Protein AF-A0A2A2KPI7-F1 (afdb_monomer_lite)

Secondary structure (DSSP, 8-state):
---HHHHHHHHHHHHHHHH-EETTEEHHHHHHHHHSTTT-TTSSSSTTHHHHHHHHHHHHHHHHHHHSTT-------TTS---

pLDDT: mean 95.96, std 5.08, range [60.0, 98.62]

Structure (mmCIF, N/CA/C/O backbone):
data_AF-A0A2A2KPI7-F1
#
_entry.id   AF-A0A2A2KPI7-F1
#
loop_
_atom_site.group_PDB
_atom_site.id
_atom_site.type_symbol
_atom_site.label_atom_id
_atom_site.label_alt_id
_atom_site.label_comp_id
_atom_site.label_asym_id
_atom_site.label_entity_id
_atom_site.label_seq_id
_atom_site.pdbx_PDB_ins_code
_atom_site.Cartn_x
_atom_site.Cartn_y
_atom_site.Cartn_z
_atom_site.occupancy
_atom_site.B_iso_or_equiv
_atom_site.auth_seq_id
_atom_site.auth_comp_id
_atom_site.auth_asym_id
_atom_site.auth_atom_id
_atom_site.pdbx_PDB_model_num
ATOM 1 N N . MET A 1 1 ? -14.134 11.909 6.155 1.00 86.69 1 MET A N 1
ATOM 2 C CA . MET A 1 1 ? -13.177 11.276 7.089 1.00 86.69 1 MET A CA 1
ATOM 3 C C . MET A 1 1 ? -13.669 9.877 7.398 1.00 86.69 1 MET A C 1
ATOM 5 O O . MET A 1 1 ? -14.878 9.698 7.458 1.00 86.69 1 MET A O 1
ATOM 9 N N . MET A 1 2 ? -12.753 8.924 7.557 1.00 94.06 2 MET A N 1
ATOM 10 C CA . MET A 1 2 ? -13.077 7.549 7.948 1.00 94.06 2 MET A CA 1
ATOM 11 C C . MET A 1 2 ? -13.476 7.494 9.425 1.00 94.06 2 MET A C 1
ATOM 13 O O . MET A 1 2 ? -12.940 8.247 10.239 1.00 94.06 2 MET A O 1
ATOM 17 N N . SER A 1 3 ? -14.378 6.585 9.768 1.00 96.94 3 SER A N 1
ATOM 18 C CA . SER A 1 3 ? -14.630 6.171 11.146 1.00 96.94 3 SER A CA 1
ATOM 19 C C . SER A 1 3 ? -13.442 5.392 11.724 1.00 96.94 3 SER A C 1
ATOM 21 O O . SER A 1 3 ? -12.572 4.900 10.999 1.00 96.94 3 SER A O 1
ATOM 23 N N . ASP A 1 4 ? -13.416 5.244 13.050 1.00 97.62 4 ASP A N 1
ATOM 24 C CA . ASP A 1 4 ? -12.386 4.453 13.729 1.00 97.62 4 ASP A CA 1
ATOM 25 C C . ASP A 1 4 ? -12.391 2.981 13.284 1.00 97.62 4 ASP A C 1
ATOM 27 O O . ASP A 1 4 ? -11.318 2.386 13.167 1.00 97.62 4 ASP A O 1
ATOM 31 N N . ASP A 1 5 ? -13.568 2.413 12.993 1.00 97.25 5 ASP A N 1
ATOM 32 C CA . ASP A 1 5 ? -13.698 1.041 12.491 1.00 97.25 5 ASP A CA 1
ATOM 33 C C . ASP A 1 5 ? -13.137 0.905 11.070 1.00 97.25 5 ASP A C 1
ATOM 35 O O . ASP A 1 5 ? -12.290 0.049 10.825 1.00 97.25 5 ASP A O 1
ATOM 39 N N . GLU A 1 6 ? -13.505 1.801 10.149 1.00 97.56 6 GLU A N 1
ATOM 40 C CA . GLU A 1 6 ? -12.964 1.800 8.781 1.00 97.56 6 GLU A CA 1
ATOM 41 C C . GLU A 1 6 ? -11.437 1.956 8.782 1.00 97.56 6 GLU A C 1
ATOM 43 O O . GLU A 1 6 ? -10.725 1.250 8.057 1.00 97.56 6 GLU A O 1
ATOM 48 N N . ARG A 1 7 ? -10.911 2.854 9.627 1.00 97.38 7 ARG A N 1
ATOM 49 C CA . ARG A 1 7 ? -9.464 3.053 9.779 1.00 97.38 7 ARG A CA 1
ATOM 50 C C . ARG A 1 7 ? -8.793 1.792 10.318 1.00 97.38 7 ARG A C 1
ATOM 52 O O . ARG A 1 7 ? -7.761 1.383 9.786 1.00 97.38 7 ARG A O 1
ATOM 59 N N . LYS A 1 8 ? -9.374 1.165 11.346 1.00 98.00 8 LYS A N 1
ATOM 60 C CA . LYS A 1 8 ? -8.863 -0.081 11.925 1.00 98.00 8 LYS A CA 1
ATOM 61 C C . LYS A 1 8 ? -8.851 -1.205 10.888 1.00 98.00 8 LYS A C 1
ATOM 63 O O . LYS A 1 8 ? -7.816 -1.834 10.713 1.00 98.00 8 LYS A O 1
ATOM 68 N N . ARG A 1 9 ? -9.946 -1.411 10.153 1.00 98.31 9 ARG A N 1
ATOM 69 C CA . ARG A 1 9 ? -10.044 -2.450 9.113 1.00 98.31 9 ARG A CA 1
ATOM 70 C C . ARG A 1 9 ? -9.013 -2.262 8.004 1.00 98.31 9 ARG A C 1
ATOM 72 O O . ARG A 1 9 ? -8.411 -3.235 7.563 1.00 98.31 9 ARG A O 1
ATOM 79 N N . THR A 1 10 ? -8.781 -1.018 7.588 1.00 98.12 10 THR A N 1
ATOM 80 C CA . THR A 1 10 ? -7.752 -0.692 6.589 1.00 98.12 10 THR A CA 1
ATOM 81 C C . THR A 1 10 ? -6.350 -1.000 7.117 1.00 98.12 10 THR A C 1
ATOM 83 O O . THR A 1 10 ? -5.546 -1.618 6.421 1.00 98.12 10 THR A O 1
ATOM 86 N N . TRP A 1 11 ? -6.062 -0.623 8.368 1.00 98.12 11 TRP A N 1
ATOM 87 C CA . TRP A 1 11 ? -4.797 -0.950 9.032 1.00 98.12 11 TRP A CA 1
ATOM 88 C C . TRP A 1 11 ? -4.588 -2.466 9.165 1.00 98.12 11 TRP A C 1
ATOM 90 O O . TRP A 1 11 ? -3.486 -2.951 8.915 1.00 98.12 11 TRP A O 1
ATOM 100 N N . GLU A 1 12 ? -5.628 -3.225 9.513 1.00 98.62 12 GLU A N 1
ATOM 101 C CA . GLU A 1 12 ? -5.560 -4.688 9.597 1.00 98.62 12 GLU A CA 1
ATOM 102 C C . GLU A 1 12 ? -5.247 -5.309 8.224 1.00 98.62 12 GLU A C 1
ATOM 104 O O . GLU A 1 12 ? -4.275 -6.056 8.125 1.00 98.62 12 GLU A O 1
ATOM 109 N N . ALA A 1 13 ? -5.957 -4.913 7.159 1.00 98.62 13 ALA A N 1
ATOM 110 C CA . ALA A 1 13 ? -5.718 -5.408 5.795 1.00 98.62 13 ALA A CA 1
ATOM 111 C C . ALA A 1 13 ? -4.278 -5.143 5.313 1.00 98.62 13 ALA A C 1
ATOM 113 O O . ALA A 1 13 ? -3.625 -6.009 4.732 1.00 98.62 13 ALA A O 1
ATOM 114 N N . MET A 1 14 ? -3.734 -3.954 5.597 1.00 98.50 14 MET A N 1
ATOM 115 C CA . MET A 1 14 ? -2.346 -3.625 5.254 1.00 98.50 14 MET A CA 1
ATOM 116 C C . MET A 1 14 ? -1.329 -4.505 5.994 1.00 98.50 14 MET A C 1
ATOM 118 O O . MET A 1 14 ? -0.310 -4.882 5.415 1.00 98.50 14 MET A O 1
ATOM 122 N N . ASN A 1 15 ? -1.570 -4.826 7.268 1.00 98.62 15 ASN A N 1
ATOM 123 C CA . ASN A 1 15 ? -0.679 -5.705 8.032 1.00 98.62 15 ASN A CA 1
ATOM 124 C C . ASN A 1 15 ? -0.827 -7.178 7.634 1.00 98.62 15 ASN A C 1
ATOM 126 O O . ASN A 1 15 ? 0.151 -7.920 7.697 1.00 98.62 15 ASN A O 1
ATOM 130 N N . GLU A 1 16 ? -2.007 -7.593 7.177 1.00 98.62 16 GLU A N 1
ATOM 131 C CA . GLU A 1 16 ? -2.232 -8.920 6.596 1.00 98.62 16 GLU A CA 1
ATOM 132 C C . GLU A 1 16 ? -1.433 -9.096 5.297 1.00 98.62 16 GLU A C 1
ATOM 134 O O . GLU A 1 16 ? -0.718 -10.085 5.151 1.00 98.62 16 GLU A O 1
ATOM 139 N N . LEU A 1 17 ? -1.388 -8.088 4.418 1.00 98.50 17 LEU A N 1
ATOM 140 C CA . LEU A 1 17 ? -0.507 -8.123 3.239 1.00 98.50 17 LEU A CA 1
ATOM 141 C C . LEU A 1 17 ? 0.986 -8.234 3.591 1.00 98.50 17 LEU A C 1
ATOM 143 O O . LEU A 1 17 ? 1.753 -8.843 2.843 1.00 98.50 17 LEU A O 1
ATOM 147 N N . LYS A 1 18 ? 1.410 -7.661 4.723 1.00 98.44 18 LYS A N 1
ATOM 148 C CA . LY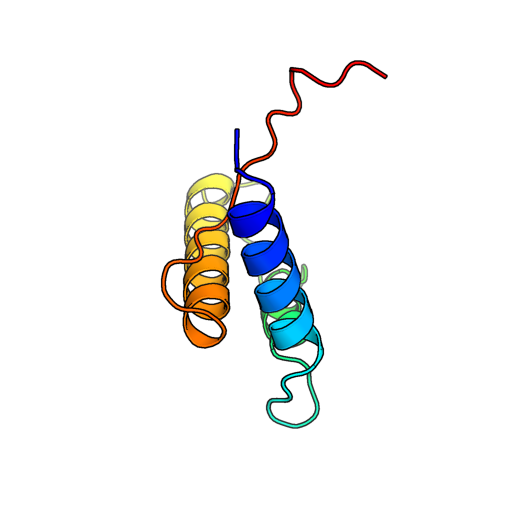S A 1 18 ? 2.795 -7.753 5.219 1.00 98.44 18 LYS A CA 1
ATOM 149 C C . LYS A 1 18 ? 3.127 -9.099 5.860 1.00 98.44 18 LYS A C 1
ATOM 151 O O . LYS A 1 18 ? 4.301 -9.388 6.060 1.00 98.44 18 LYS A O 1
ATOM 156 N N . SER A 1 19 ? 2.130 -9.906 6.214 1.00 98.12 19 SER A N 1
ATOM 157 C CA . SER A 1 19 ? 2.335 -11.224 6.824 1.00 98.12 19 SER A CA 1
ATOM 158 C C . SER A 1 19 ? 2.068 -12.373 5.853 1.00 98.12 19 SER A C 1
ATOM 160 O O . SER A 1 19 ? 2.678 -13.436 5.980 1.00 98.12 19 SER A O 1
ATOM 162 N N . ARG A 1 20 ? 1.202 -12.169 4.853 1.00 97.62 20 ARG A N 1
ATOM 163 C CA . ARG A 1 20 ? 0.897 -13.174 3.837 1.00 97.62 20 ARG A CA 1
ATOM 164 C C . ARG A 1 20 ? 2.085 -13.382 2.908 1.00 97.62 20 ARG A C 1
ATOM 166 O O . ARG A 1 20 ? 2.491 -12.470 2.194 1.00 97.62 20 ARG A O 1
ATOM 173 N N . LEU A 1 21 ? 2.589 -14.612 2.872 1.00 97.88 21 LEU A N 1
ATOM 174 C CA . LEU A 1 21 ? 3.685 -15.021 2.000 1.00 97.88 21 LEU A CA 1
ATOM 175 C C . LEU A 1 21 ? 3.175 -15.579 0.668 1.00 97.88 21 LEU A C 1
ATOM 177 O O . LEU A 1 21 ? 2.190 -16.315 0.616 1.00 97.88 21 LEU A O 1
ATOM 181 N N . VAL A 1 22 ? 3.906 -15.268 -0.393 1.00 95.88 22 VAL A N 1
ATOM 182 C CA . VAL A 1 22 ? 3.832 -15.868 -1.724 1.00 95.88 22 VAL A CA 1
ATOM 183 C C . VAL A 1 22 ? 5.276 -16.156 -2.124 1.00 95.88 22 VAL A C 1
ATOM 185 O O . VAL A 1 22 ? 6.083 -15.236 -2.225 1.00 95.88 22 VAL A O 1
ATOM 188 N N . ASP A 1 23 ? 5.628 -17.435 -2.254 1.00 95.19 23 ASP A N 1
ATOM 189 C CA . ASP A 1 23 ? 6.997 -17.886 -2.552 1.00 95.19 23 ASP A CA 1
ATOM 190 C C . ASP A 1 23 ? 8.078 -17.255 -1.645 1.00 95.19 23 ASP A C 1
ATOM 192 O O . ASP A 1 23 ? 9.123 -16.800 -2.104 1.00 95.19 23 ASP A O 1
ATOM 196 N N . ASN A 1 24 ? 7.828 -17.237 -0.328 1.00 97.06 24 ASN A N 1
ATOM 197 C CA . ASN A 1 24 ? 8.688 -16.639 0.713 1.00 97.06 24 ASN A CA 1
ATOM 198 C C . ASN A 1 24 ? 8.887 -15.114 0.632 1.00 97.06 24 ASN A C 1
ATOM 200 O O . ASN A 1 24 ? 9.730 -14.574 1.347 1.00 97.06 24 ASN A O 1
ATOM 204 N N . ILE A 1 25 ? 8.098 -14.409 -0.176 1.00 97.38 25 ILE A N 1
ATOM 205 C CA . ILE A 1 25 ? 8.062 -12.945 -0.234 1.00 97.38 25 ILE A CA 1
ATOM 206 C C . ILE A 1 25 ? 6.689 -12.490 0.260 1.00 97.38 25 ILE A C 1
ATOM 208 O O . ILE A 1 25 ? 5.683 -13.144 -0.015 1.00 97.38 25 ILE A O 1
ATOM 212 N N . THR A 1 26 ? 6.608 -11.400 1.022 1.00 98.38 26 THR A N 1
ATOM 213 C CA . THR A 1 26 ? 5.297 -10.911 1.470 1.00 98.38 26 THR A CA 1
ATOM 214 C C . THR A 1 26 ? 4.503 -10.373 0.278 1.00 98.38 26 THR A C 1
ATOM 216 O O . THR A 1 26 ? 5.073 -9.839 -0.675 1.00 98.38 26 THR A O 1
ATOM 219 N N . ALA A 1 27 ? 3.177 -10.489 0.302 1.00 98.00 27 ALA A N 1
ATOM 220 C CA . ALA A 1 27 ? 2.330 -9.918 -0.744 1.00 98.00 27 ALA A CA 1
ATOM 221 C C . ALA A 1 27 ? 2.519 -8.395 -0.859 1.00 98.00 27 ALA A C 1
ATOM 223 O O . ALA A 1 27 ? 2.472 -7.841 -1.958 1.00 98.00 27 ALA A O 1
ATOM 224 N N . TRP A 1 28 ? 2.795 -7.740 0.272 1.00 98.19 28 TRP A N 1
ATOM 225 C CA . TRP A 1 28 ? 3.229 -6.349 0.321 1.00 98.19 28 TRP A CA 1
ATOM 226 C C . TRP A 1 28 ? 4.523 -6.123 -0.471 1.00 98.19 28 TRP A C 1
ATOM 228 O O . TRP A 1 28 ? 4.566 -5.251 -1.337 1.00 98.19 28 TRP A O 1
ATOM 238 N N . ASP A 1 29 ? 5.567 -6.912 -0.216 1.00 98.06 29 ASP A N 1
ATOM 239 C CA . ASP A 1 29 ? 6.861 -6.767 -0.891 1.00 98.06 29 ASP A CA 1
ATOM 240 C C . ASP A 1 29 ? 6.773 -7.096 -2.382 1.00 98.06 29 ASP A C 1
ATOM 242 O O . ASP A 1 29 ? 7.367 -6.402 -3.199 1.00 98.06 29 ASP A O 1
ATOM 246 N N . LEU A 1 30 ? 5.968 -8.084 -2.779 1.00 96.88 30 LEU A N 1
ATOM 247 C CA . LEU A 1 30 ? 5.696 -8.336 -4.196 1.00 96.88 30 LEU A CA 1
ATOM 248 C C . LEU A 1 30 ? 5.096 -7.111 -4.888 1.00 96.88 30 LEU A C 1
ATOM 250 O O . LEU A 1 30 ? 5.481 -6.787 -6.010 1.00 96.88 30 LEU A O 1
ATOM 254 N N . HIS A 1 31 ? 4.176 -6.414 -4.222 1.00 97.31 31 HIS A N 1
ATOM 255 C CA . HIS A 1 31 ? 3.592 -5.198 -4.766 1.00 97.31 31 HIS A CA 1
ATOM 256 C C . HIS A 1 31 ? 4.629 -4.069 -4.880 1.00 97.31 31 HIS A C 1
ATOM 258 O O . HIS A 1 31 ? 4.690 -3.397 -5.908 1.00 97.31 31 HIS A O 1
ATOM 264 N N . THR A 1 32 ? 5.496 -3.882 -3.877 1.00 96.50 32 THR A N 1
ATOM 265 C CA . THR A 1 32 ? 6.545 -2.845 -3.930 1.00 96.50 32 THR A CA 1
ATOM 266 C C . THR A 1 32 ? 7.628 -3.148 -4.970 1.00 96.50 32 THR A C 1
ATOM 268 O O . THR A 1 32 ? 8.115 -2.223 -5.621 1.00 96.50 32 THR A O 1
ATOM 271 N N . LEU A 1 33 ? 7.958 -4.422 -5.205 1.00 96.00 33 LEU A N 1
ATOM 272 C CA . LEU A 1 33 ? 8.913 -4.852 -6.234 1.00 96.00 33 LEU A CA 1
ATOM 273 C C . LEU A 1 33 ? 8.494 -4.442 -7.653 1.00 96.00 33 LEU A C 1
ATOM 275 O O . LEU A 1 33 ? 9.354 -4.190 -8.498 1.00 96.00 33 LEU A O 1
ATOM 279 N N . VAL A 1 34 ? 7.191 -4.316 -7.923 1.00 95.56 34 VAL A N 1
ATOM 280 C CA . VAL A 1 34 ? 6.686 -3.826 -9.218 1.00 95.56 34 VAL A CA 1
ATOM 281 C C . VAL A 1 34 ? 7.030 -2.349 -9.441 1.00 95.56 34 VAL A C 1
ATOM 283 O O . VAL A 1 34 ? 7.175 -1.932 -10.584 1.00 95.56 34 VAL A O 1
ATOM 286 N N . HIS A 1 35 ? 7.199 -1.558 -8.377 1.00 97.31 35 HIS A N 1
ATOM 287 C CA . HIS A 1 35 ? 7.560 -0.135 -8.463 1.00 97.31 35 HIS A CA 1
ATOM 288 C C . HIS A 1 35 ? 9.072 0.114 -8.540 1.00 97.31 35 HIS A C 1
ATOM 290 O O . HIS A 1 35 ? 9.485 1.238 -8.819 1.00 97.31 35 HIS A O 1
ATOM 296 N N . TYR A 1 36 ? 9.912 -0.908 -8.319 1.00 95.31 36 TYR A N 1
ATOM 297 C CA . TYR A 1 36 ? 11.368 -0.737 -8.379 1.00 95.31 36 TYR A CA 1
ATOM 298 C C . TYR A 1 36 ? 11.803 -0.098 -9.713 1.00 95.31 36 TYR A C 1
ATOM 300 O O . TYR A 1 36 ? 11.226 -0.430 -10.753 1.00 95.31 36 TYR A O 1
ATOM 308 N N . PRO A 1 37 ? 12.827 0.782 -9.721 1.00 89.06 37 PRO A N 1
ATOM 309 C CA . PRO A 1 37 ? 13.221 1.524 -10.923 1.00 89.06 37 PRO A CA 1
ATOM 310 C C . PRO A 1 37 ? 13.474 0.644 -12.153 1.00 89.06 37 PRO A C 1
ATOM 312 O O . PRO A 1 37 ? 13.063 1.000 -13.257 1.00 89.06 37 PRO A O 1
ATOM 315 N N . ASP A 1 38 ? 14.079 -0.528 -11.946 1.00 93.44 38 ASP A N 1
ATOM 316 C CA . ASP A 1 38 ? 14.376 -1.489 -13.012 1.00 93.44 38 ASP A CA 1
ATOM 317 C C . ASP A 1 38 ? 13.128 -2.255 -13.495 1.00 93.44 38 ASP A C 1
ATOM 319 O O . ASP A 1 38 ? 13.087 -2.721 -14.633 1.00 93.44 38 ASP A O 1
ATOM 323 N N . SER A 1 39 ? 12.088 -2.352 -12.660 1.00 94.19 39 SER A N 1
ATOM 324 C CA . SER A 1 39 ? 10.813 -3.019 -12.964 1.00 94.19 39 SER A CA 1
ATOM 325 C C . SER A 1 39 ? 9.819 -2.095 -13.674 1.00 94.19 39 SER A C 1
ATOM 327 O O . SER A 1 39 ? 9.012 -2.554 -14.484 1.00 94.19 39 SER A O 1
ATOM 329 N N . ALA A 1 40 ? 9.859 -0.790 -13.380 1.00 95.06 40 ALA A N 1
ATOM 330 C CA . ALA A 1 40 ? 8.887 0.183 -13.874 1.00 95.06 40 ALA A CA 1
ATOM 331 C C . ALA A 1 40 ? 9.522 1.503 -14.354 1.00 95.06 40 ALA A C 1
ATOM 333 O O . ALA A 1 40 ? 9.178 2.583 -13.861 1.00 95.06 40 ALA A O 1
ATOM 334 N N . PRO A 1 41 ? 10.379 1.470 -15.392 1.00 91.94 41 PRO A N 1
ATOM 335 C CA . PRO A 1 41 ? 11.055 2.668 -15.900 1.00 91.94 41 PRO A CA 1
ATOM 336 C C . PRO A 1 41 ? 10.084 3.741 -16.426 1.00 91.94 41 PRO A C 1
ATOM 338 O O . PRO A 1 41 ? 10.409 4.923 -16.434 1.00 91.94 41 PRO A O 1
ATOM 341 N N . GLY A 1 42 ? 8.874 3.346 -16.842 1.00 92.75 42 GLY A N 1
ATOM 342 C CA . GLY A 1 42 ? 7.820 4.257 -17.302 1.00 92.75 42 GLY A CA 1
ATOM 343 C C . GLY A 1 42 ? 6.909 4.806 -16.199 1.00 92.75 42 GLY A C 1
ATOM 344 O O . GLY A 1 42 ? 6.026 5.608 -16.505 1.00 92.75 42 GLY A O 1
ATOM 345 N N . ALA A 1 43 ? 7.082 4.388 -14.940 1.00 97.19 43 ALA A N 1
ATOM 346 C CA . ALA A 1 43 ? 6.262 4.878 -13.833 1.00 97.19 43 ALA A CA 1
ATOM 347 C C . ALA A 1 43 ? 6.503 6.363 -13.545 1.00 97.19 43 ALA A C 1
ATOM 349 O O . ALA A 1 43 ? 5.621 7.026 -13.012 1.00 97.19 43 ALA A O 1
ATOM 350 N N . HIS A 1 44 ? 7.667 6.902 -13.919 1.00 97.31 44 HIS A N 1
ATOM 351 C CA . HIS A 1 44 ? 8.071 8.277 -13.628 1.00 97.31 44 HIS A CA 1
ATOM 352 C C . HIS A 1 44 ? 8.605 8.982 -14.877 1.00 97.31 44 HIS A C 1
ATOM 354 O O . HIS A 1 44 ? 8.938 8.345 -15.873 1.00 97.31 44 HIS A O 1
ATOM 360 N N . TRP A 1 45 ? 8.694 10.314 -14.809 1.00 95.38 45 TRP A N 1
ATOM 361 C CA . TRP A 1 45 ? 9.365 11.161 -15.810 1.00 95.38 45 TRP A CA 1
ATOM 362 C C . TRP A 1 45 ? 8.798 11.090 -17.236 1.00 95.38 45 TRP A C 1
ATOM 364 O O . TRP A 1 45 ? 9.471 11.451 -18.199 1.00 95.38 45 TRP A O 1
ATOM 374 N N . GLY A 1 46 ? 7.542 10.668 -17.383 1.00 96.12 46 GLY A N 1
ATOM 375 C CA . GLY A 1 46 ? 6.892 10.537 -18.680 1.00 96.12 46 GLY A CA 1
ATOM 376 C C . GLY A 1 46 ? 5.366 10.594 -18.601 1.00 96.12 46 GLY A C 1
ATOM 377 O O . GLY A 1 46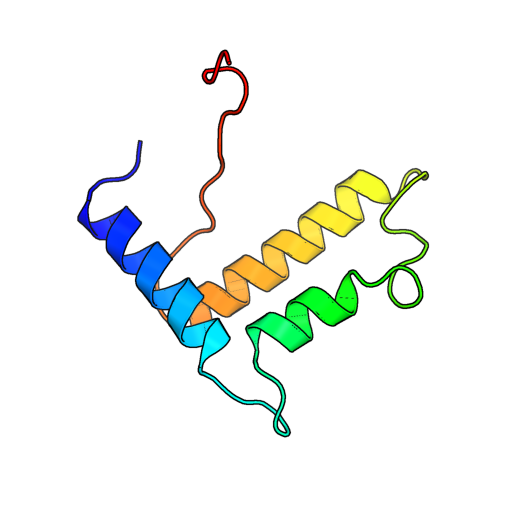 ? 4.791 10.642 -17.511 1.00 96.12 46 GLY A O 1
ATOM 378 N N . PRO A 1 47 ? 4.685 10.561 -19.759 1.00 97.69 47 PRO A N 1
ATOM 379 C CA . PRO A 1 47 ? 3.226 10.677 -19.842 1.00 97.69 47 PRO A CA 1
ATOM 380 C C . PRO A 1 47 ? 2.489 9.518 -19.156 1.00 97.69 47 PRO A C 1
ATOM 382 O O . PRO A 1 47 ? 1.322 9.650 -18.793 1.00 97.69 47 PRO A O 1
ATOM 385 N N . SER A 1 48 ? 3.176 8.396 -18.936 1.00 97.12 48 SER A N 1
ATOM 386 C CA . SER A 1 48 ? 2.632 7.236 -18.236 1.00 97.12 48 SER A CA 1
ATOM 387 C C . SER A 1 48 ? 2.547 7.412 -16.718 1.00 97.12 48 SER A C 1
ATOM 389 O O . SER A 1 48 ? 1.915 6.579 -16.079 1.00 97.12 48 SER A O 1
ATOM 391 N N . PHE A 1 49 ? 3.103 8.487 -16.137 1.00 97.88 49 PHE A N 1
ATOM 392 C CA . PHE A 1 49 ? 3.143 8.694 -14.683 1.00 97.88 49 PHE A CA 1
ATOM 393 C C . PHE A 1 49 ? 1.778 8.488 -14.009 1.00 97.88 49 PHE A C 1
ATOM 395 O O . PHE A 1 49 ? 1.639 7.642 -13.126 1.00 97.88 49 PHE A O 1
ATOM 402 N N . LEU A 1 50 ? 0.752 9.211 -14.466 1.00 98.31 50 LEU A N 1
ATOM 403 C CA . LEU A 1 50 ? -0.593 9.131 -13.891 1.00 98.31 50 LEU A CA 1
ATOM 404 C C . LEU A 1 50 ? -1.302 7.790 -14.159 1.00 98.31 50 LEU A C 1
ATOM 406 O O . LEU A 1 50 ? -1.791 7.194 -13.198 1.00 98.31 50 LEU A O 1
ATOM 410 N N . PRO A 1 51 ? -1.402 7.283 -15.407 1.00 97.94 51 PRO A N 1
ATOM 411 C CA . PRO A 1 51 ? -2.097 6.018 -15.648 1.00 97.94 51 PRO A CA 1
ATOM 412 C C . PRO A 1 51 ? -1.389 4.814 -15.013 1.00 97.94 51 PRO A C 1
ATOM 414 O O . PRO A 1 51 ? -2.073 3.908 -14.542 1.00 97.94 51 PRO A O 1
ATOM 417 N N . TRP A 1 52 ? -0.054 4.815 -14.937 1.00 98.06 52 TRP A N 1
ATOM 418 C CA . TRP A 1 52 ? 0.704 3.745 -14.289 1.00 98.06 52 TRP A CA 1
ATOM 419 C C . TRP A 1 52 ? 0.403 3.699 -12.785 1.00 98.06 52 TRP A C 1
ATOM 421 O O . TRP A 1 52 ? 0.007 2.654 -12.274 1.00 98.06 52 TRP A O 1
ATOM 431 N N . HIS A 1 53 ? 0.479 4.841 -12.087 1.00 98.50 53 HIS A N 1
ATOM 432 C CA . HIS A 1 53 ? 0.186 4.890 -10.649 1.00 98.50 53 HIS A CA 1
ATOM 433 C C . HIS A 1 53 ? -1.289 4.614 -10.344 1.00 98.50 53 HIS A C 1
ATOM 435 O O . HIS A 1 53 ? -1.594 3.991 -9.331 1.00 98.50 53 HIS A O 1
ATOM 441 N N . ARG A 1 54 ? -2.216 5.014 -11.227 1.00 98.50 54 ARG A N 1
ATOM 442 C CA . ARG A 1 54 ? -3.634 4.654 -11.087 1.00 98.50 54 ARG A CA 1
ATOM 443 C C . ARG A 1 54 ? -3.827 3.139 -11.071 1.00 98.50 54 ARG A C 1
ATOM 445 O O . ARG A 1 54 ? -4.553 2.640 -10.218 1.00 98.50 54 ARG A O 1
ATOM 452 N N . GLU A 1 55 ? -3.210 2.418 -12.004 1.00 98.25 55 GLU A N 1
ATOM 453 C CA . GLU A 1 55 ? -3.327 0.959 -12.040 1.00 98.25 55 GLU A CA 1
ATOM 454 C C . GLU A 1 55 ? -2.588 0.304 -10.870 1.00 98.25 55 GLU A C 1
ATOM 456 O O . GLU A 1 55 ? -3.128 -0.612 -10.260 1.00 98.25 55 GLU A O 1
ATOM 461 N N . PHE A 1 56 ? -1.415 0.818 -10.492 1.00 98.31 56 PHE A N 1
ATOM 462 C CA . PHE A 1 56 ? -0.684 0.370 -9.304 1.00 98.31 56 PHE A CA 1
ATOM 463 C C . PHE A 1 56 ? -1.555 0.442 -8.039 1.00 98.31 56 PHE A C 1
ATOM 465 O O . PHE A 1 56 ? -1.751 -0.566 -7.364 1.00 98.31 56 PHE A O 1
ATOM 472 N N . LEU A 1 57 ? -2.176 1.597 -7.775 1.00 98.44 57 LEU A N 1
ATOM 473 C CA . LEU A 1 57 ? -3.081 1.774 -6.636 1.00 98.44 57 LEU A CA 1
ATOM 474 C C . LEU A 1 57 ? -4.328 0.886 -6.742 1.00 98.44 57 LEU A C 1
ATOM 476 O O . LEU A 1 57 ? -4.786 0.367 -5.727 1.00 98.44 57 LEU A O 1
ATOM 480 N N . ARG A 1 58 ? -4.859 0.656 -7.951 1.00 98.31 58 ARG A N 1
ATOM 481 C CA . ARG A 1 58 ? -6.002 -0.247 -8.149 1.00 98.31 58 ARG A CA 1
ATOM 482 C C . ARG A 1 58 ? -5.651 -1.697 -7.819 1.00 98.31 58 ARG A C 1
ATOM 484 O O . ARG A 1 58 ? -6.441 -2.378 -7.177 1.00 98.31 58 ARG A O 1
ATOM 491 N N . GLN A 1 59 ? -4.470 -2.163 -8.219 1.00 98.31 59 GLN A N 1
ATOM 492 C CA . GLN A 1 59 ? -3.983 -3.496 -7.853 1.00 98.31 59 GLN A CA 1
ATOM 493 C C . GLN A 1 59 ? -3.740 -3.612 -6.344 1.00 98.3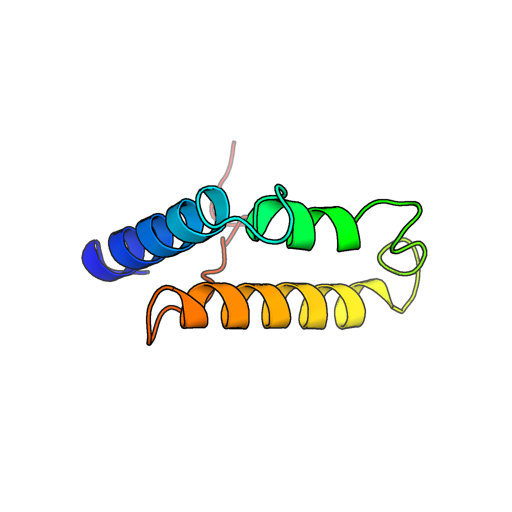1 59 GLN A C 1
ATOM 495 O O . GLN A 1 59 ? -4.029 -4.652 -5.755 1.00 98.31 59 GLN A O 1
ATOM 500 N N . PHE A 1 60 ? -3.275 -2.537 -5.704 1.00 98.44 60 PHE A N 1
ATOM 501 C CA . PHE A 1 60 ? -3.131 -2.498 -4.252 1.00 98.44 60 PHE A CA 1
ATOM 502 C C . PHE A 1 60 ? -4.479 -2.580 -3.529 1.00 98.44 60 PHE A C 1
ATOM 504 O O . PHE A 1 60 ? -4.629 -3.367 -2.601 1.00 98.44 60 PHE A O 1
ATOM 511 N N . GLU A 1 61 ? -5.481 -1.820 -3.975 1.00 98.56 61 GLU A N 1
ATOM 512 C CA . GLU A 1 61 ? -6.836 -1.876 -3.418 1.00 98.56 61 GLU A CA 1
ATOM 513 C C . GLU A 1 61 ? -7.465 -3.266 -3.578 1.00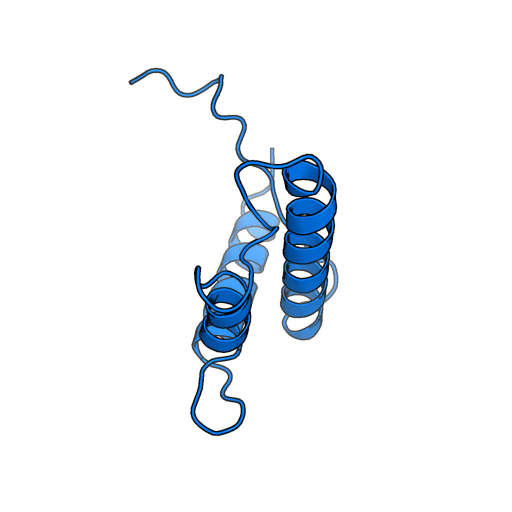 98.56 61 GLU A C 1
ATOM 515 O O . GLU A 1 61 ? -8.020 -3.793 -2.617 1.00 98.56 61 GLU A O 1
ATOM 520 N N . ILE A 1 62 ? -7.309 -3.902 -4.745 1.00 98.25 62 ILE A N 1
ATOM 521 C CA . ILE A 1 62 ? -7.747 -5.289 -4.959 1.00 98.25 62 ILE A CA 1
ATOM 522 C C . ILE A 1 62 ? -7.065 -6.224 -3.951 1.00 98.25 62 ILE A C 1
ATOM 524 O O . ILE A 1 62 ? -7.740 -7.050 -3.344 1.00 98.25 62 ILE A O 1
ATOM 528 N N . ALA A 1 63 ? -5.756 -6.080 -3.722 1.00 98.00 63 ALA A N 1
ATOM 529 C CA . ALA A 1 63 ? -5.038 -6.886 -2.736 1.00 98.00 63 ALA A CA 1
ATOM 530 C C . ALA A 1 63 ? -5.534 -6.641 -1.298 1.00 98.00 63 ALA A C 1
ATOM 532 O O . ALA A 1 63 ? -5.675 -7.587 -0.530 1.00 98.00 63 ALA A O 1
ATOM 533 N N . LEU A 1 64 ? -5.864 -5.401 -0.924 1.00 98.56 64 LEU A N 1
ATOM 534 C CA . LEU A 1 64 ? -6.491 -5.123 0.375 1.00 98.56 64 LEU A CA 1
ATOM 535 C C . LEU A 1 64 ? -7.854 -5.818 0.496 1.00 98.56 64 LEU A C 1
ATOM 537 O O . LEU A 1 64 ? -8.164 -6.391 1.539 1.00 98.56 64 LEU A O 1
ATOM 541 N N . GLN A 1 65 ? -8.642 -5.815 -0.581 1.00 98.25 65 GLN A N 1
ATOM 542 C CA . GLN A 1 65 ? -9.954 -6.461 -0.633 1.00 98.25 65 GLN A CA 1
ATOM 543 C C . GLN A 1 65 ? -9.875 -7.990 -0.569 1.00 98.25 65 GLN A C 1
ATOM 545 O O . GLN A 1 65 ? -10.822 -8.607 -0.080 1.00 98.25 65 GLN A O 1
ATOM 550 N N . THR A 1 66 ? -8.768 -8.608 -1.008 1.00 96.69 66 THR A N 1
ATOM 551 C CA . THR A 1 66 ? -8.564 -10.056 -0.823 1.00 96.69 66 THR A CA 1
ATOM 552 C C . THR A 1 66 ? -8.313 -10.438 0.630 1.00 96.69 66 THR A C 1
ATOM 554 O O . THR A 1 66 ? -8.643 -11.556 1.011 1.00 96.69 66 THR A O 1
ATOM 557 N N . GLU A 1 67 ? -7.754 -9.531 1.437 1.00 98.00 67 GLU A N 1
ATOM 558 C CA . GLU A 1 67 ? -7.612 -9.755 2.880 1.00 98.00 67 GLU A CA 1
ATOM 559 C C . GLU A 1 67 ? -8.912 -9.417 3.620 1.00 98.00 67 GLU A C 1
ATOM 561 O O . GLU A 1 67 ? -9.362 -10.167 4.488 1.00 98.00 67 GLU A O 1
ATOM 566 N N . ARG A 1 68 ? -9.550 -8.288 3.268 1.00 97.75 68 ARG A N 1
ATOM 567 C CA . ARG A 1 68 ? -10.762 -7.792 3.936 1.00 97.75 68 ARG A CA 1
ATOM 568 C C . ARG A 1 68 ? -11.754 -7.180 2.962 1.00 97.75 68 ARG A C 1
ATOM 570 O O . ARG A 1 68 ? -11.552 -6.082 2.445 1.00 97.75 68 ARG A O 1
ATOM 577 N N . GLU A 1 69 ? -12.894 -7.847 2.815 1.00 97.06 69 GLU A N 1
ATOM 578 C CA . GLU A 1 69 ? -13.990 -7.375 1.971 1.00 97.06 69 GLU A CA 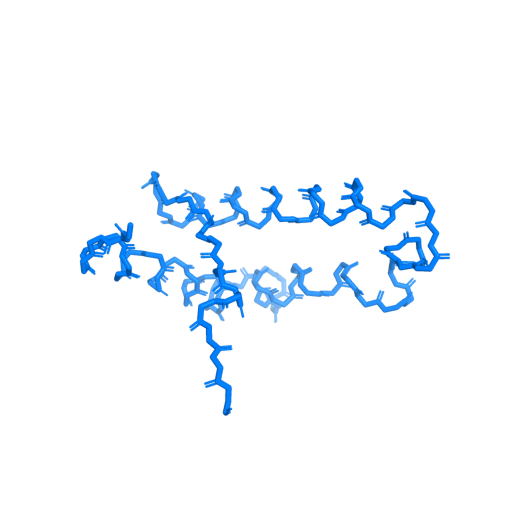1
ATOM 579 C C . GLU A 1 69 ? -14.452 -5.960 2.371 1.00 97.06 69 GLU A C 1
ATOM 581 O O . GLU A 1 69 ? -14.570 -5.618 3.558 1.00 97.06 69 GLU A O 1
ATOM 586 N N . GLY A 1 70 ? -14.708 -5.132 1.357 1.00 94.19 70 GLY A N 1
ATOM 587 C CA . GLY A 1 70 ? -15.228 -3.773 1.511 1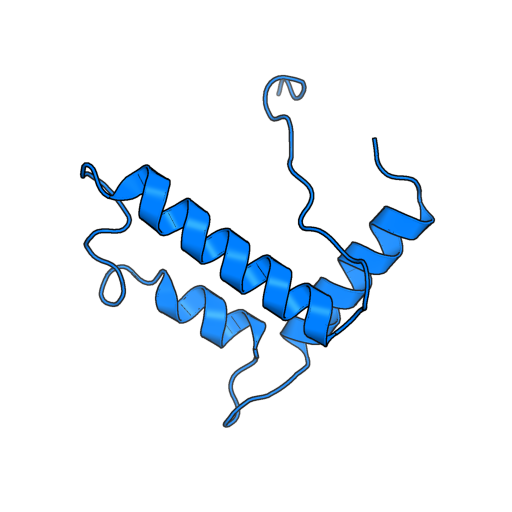.00 94.19 70 GLY A CA 1
ATOM 588 C C . GLY A 1 70 ? -14.201 -2.721 1.934 1.00 94.19 70 GLY A C 1
ATOM 589 O O . GLY A 1 70 ? -14.563 -1.551 2.028 1.00 94.19 70 GLY A O 1
ATOM 590 N N . VAL A 1 71 ? -12.935 -3.087 2.173 1.00 97.69 71 VAL A N 1
ATOM 591 C CA . VAL A 1 71 ? -11.865 -2.096 2.362 1.00 97.69 71 VAL A CA 1
ATOM 592 C C . VAL A 1 71 ? -11.576 -1.404 1.027 1.00 97.69 71 VAL A C 1
ATOM 594 O O . VAL A 1 71 ? -11.431 -2.051 -0.009 1.00 97.69 71 VAL A O 1
ATOM 597 N N . ALA A 1 72 ? -11.495 -0.078 1.061 1.00 95.06 72 ALA A N 1
ATOM 598 C CA . ALA A 1 72 ? -11.044 0.751 -0.051 1.00 95.06 72 ALA A CA 1
ATOM 599 C C . ALA A 1 72 ? -9.741 1.452 0.344 1.00 95.06 72 ALA A C 1
ATOM 601 O O . ALA A 1 72 ? -9.490 1.667 1.533 1.00 95.06 72 ALA A O 1
ATOM 602 N N . LEU A 1 73 ? -8.915 1.818 -0.633 1.00 97.12 73 LEU A N 1
ATOM 603 C CA . LEU A 1 73 ? -7.681 2.551 -0.370 1.00 97.12 73 LEU A CA 1
ATOM 604 C C . LEU A 1 73 ? -8.017 4.012 -0.019 1.00 97.12 73 LEU A C 1
ATOM 606 O O . LEU A 1 73 ? -8.508 4.744 -0.883 1.00 97.12 73 LEU A O 1
ATOM 610 N N . PRO A 1 74 ? -7.763 4.482 1.219 1.00 96.81 74 PRO A N 1
ATOM 611 C CA . PRO A 1 74 ? -7.987 5.882 1.537 1.00 96.81 74 PRO A CA 1
ATOM 612 C C . PRO A 1 74 ? -6.958 6.769 0.839 1.00 96.81 74 PRO A C 1
ATOM 614 O O . PRO A 1 74 ? -5.838 6.351 0.543 1.00 96.81 74 PRO A O 1
ATOM 617 N N . TYR A 1 75 ? -7.327 8.031 0.645 1.00 95.88 75 TYR A N 1
ATOM 618 C CA . TYR A 1 75 ? -6.385 9.068 0.253 1.00 95.88 75 TYR A CA 1
ATOM 619 C C . TYR A 1 75 ? -6.002 9.920 1.461 1.00 95.88 75 TYR A C 1
ATOM 621 O O . TYR A 1 75 ? -6.748 10.043 2.435 1.00 95.88 75 TYR A O 1
ATOM 629 N N . TRP A 1 76 ? -4.831 10.532 1.363 1.00 94.88 76 TRP A N 1
ATOM 630 C CA . TRP A 1 76 ? -4.365 11.543 2.292 1.00 94.88 76 TRP A CA 1
ATOM 631 C C . TRP A 1 76 ? -4.422 12.906 1.601 1.00 94.88 76 TRP A C 1
ATOM 633 O O . TRP A 1 76 ? -3.807 13.095 0.551 1.00 94.88 76 TRP A O 1
ATOM 643 N N . ASP A 1 77 ? -5.195 13.838 2.163 1.00 94.38 77 ASP A N 1
ATOM 644 C CA . ASP A 1 77 ? -5.199 15.231 1.715 1.00 94.38 77 ASP A CA 1
ATOM 645 C C . ASP A 1 77 ? -4.011 15.976 2.328 1.00 94.38 77 ASP A C 1
ATOM 647 O O . ASP A 1 77 ? -4.105 16.564 3.405 1.00 94.38 77 ASP A O 1
ATOM 651 N N . SER A 1 78 ? -2.882 15.950 1.624 1.00 92.94 78 SER A N 1
ATOM 652 C CA . SER A 1 78 ? -1.653 16.600 2.075 1.00 92.94 78 SER A CA 1
ATOM 653 C C . SER A 1 78 ? -1.739 18.131 2.112 1.00 92.94 78 SER A C 1
ATOM 655 O O . SER A 1 78 ? -0.805 18.767 2.583 1.00 92.94 78 SER A O 1
ATOM 657 N N . THR A 1 79 ? -2.805 18.757 1.595 1.00 94.06 79 THR A N 1
ATOM 658 C CA . THR A 1 79 ? -2.957 20.226 1.623 1.00 94.06 79 THR A CA 1
ATOM 659 C C . THR A 1 79 ? -3.420 20.750 2.981 1.00 94.06 79 THR A C 1
ATOM 661 O O . THR A 1 79 ? -3.264 21.937 3.273 1.00 94.06 79 THR A O 1
ATOM 664 N N . LEU A 1 80 ? -3.977 19.860 3.808 1.00 92.06 80 LEU A N 1
ATOM 665 C CA . LEU A 1 80 ? -4.439 20.159 5.162 1.00 92.06 80 LEU A CA 1
ATOM 666 C C . LEU A 1 80 ? -3.312 20.089 6.196 1.00 92.06 80 LEU A C 1
ATOM 668 O O . LEU A 1 80 ? -3.438 20.679 7.269 1.00 92.06 80 LEU A O 1
ATOM 672 N N . ASP A 1 81 ? -2.210 19.419 5.861 1.00 88.56 81 ASP A N 1
ATOM 673 C CA . ASP A 1 81 ? -1.049 19.296 6.729 1.00 88.56 81 ASP A CA 1
ATOM 674 C C . ASP A 1 81 ? -0.054 20.417 6.410 1.00 88.56 81 ASP A C 1
ATOM 676 O O . ASP A 1 81 ? 0.628 20.409 5.385 1.00 88.56 81 ASP A O 1
ATOM 680 N N . GLN A 1 82 ? 0.023 21.408 7.299 1.00 77.12 82 GLN A N 1
ATOM 681 C CA . GLN A 1 82 ? 1.109 22.388 7.311 1.00 77.12 82 GLN A CA 1
ATOM 682 C C . GLN A 1 82 ? 2.120 21.963 8.378 1.00 77.12 82 GLN A C 1
ATOM 684 O O . GLN A 1 82 ? 1.746 21.765 9.535 1.00 77.12 82 GLN A O 1
ATOM 689 N N . GLY A 1 83 ? 3.373 21.772 7.959 1.00 60.00 83 GLY A N 1
ATOM 690 C CA . GLY A 1 83 ? 4.510 21.551 8.858 1.00 60.00 83 GLY A CA 1
ATOM 691 C C . GLY A 1 83 ? 4.914 22.810 9.610 1.00 60.00 83 GLY A C 1
ATOM 692 O O . GLY A 1 83 ? 4.731 23.914 9.048 1.00 60.00 83 GLY A O 1
#

Organism: NCBI:txid2018661

Radius of gyration: 14.59 Å; chains: 1; bounding box: 30×40×34 Å

Foldseek 3Di:
DDDPVLVVLLVVLQVQQVVDDDPNHRNVRVLVVCVPCVNCVPCDDDPCVVVVVVVSQVVVQVSSCVSPNPRGDDDDPCVPDDD

Sequence (83 aa):
MMSDDERKRTWEAMNELKSRLVDNITAWDLHTLVHYPDSAPGAHWGPSFLPWHREFLRQFEIALQTEREGVALPYWDSTLDQG

InterPro domains:
  IPR002227 Tyrosinase copper-binding domain [PF00264] (28-81)
  IPR002227 Tyrosinase copper-binding domain [PS00497] (44-61)
  IPR008922 Di-copper centre-containing domain superfamily [G3DSA:1.10.1280.10] (1-83)
  IPR008922 Di-copper centre-containing domain superfamily [SSF48056] (1-82)
  IPR050316 Tyrosinase and Hemocyanin [PTHR11474] (1-78)